Protein AF-A0A3C0BZR2-F1 (afdb_monomer_lite)

Radius of gyration: 12.46 Å; chains: 1; bounding box: 27×27×34 Å

pLDDT: mean 88.72, std 7.22, range [55.56, 96.75]

Foldseek 3Di:
DDPQQWAWAADAQETDDIDGDADPVRHRDGDDPVRDNVVRPVDPHHDYDDDDD

Secondary structure (DSSP, 8-state):
--GGGEEEEEETTEEEEEEE-B-TTS-B----GGG-HHHH---SS-B------

Structure (mmCIF, N/CA/C/O backbone):
data_AF-A0A3C0BZR2-F1
#
_entry.id   AF-A0A3C0BZR2-F1
#
loop_
_atom_site.group_PDB
_atom_site.id
_atom_site.type_symbol
_atom_site.label_atom_id
_atom_site.label_alt_id
_atom_site.label_comp_id
_atom_site.label_asym_id
_atom_site.label_entity_id
_atom_site.label_seq_id
_atom_site.pdbx_PDB_ins_code
_atom_site.Cartn_x
_atom_site.Cartn_y
_atom_site.Cartn_z
_atom_site.occupancy
_atom_site.B_iso_or_equiv
_atom_site.auth_seq_id
_atom_site.auth_comp_id
_atom_site.auth_asym_id
_atom_site.auth_atom_id
_atom_site.pdbx_PDB_model_num
ATOM 1 N N . LEU A 1 1 ? -0.494 5.312 -10.930 1.00 78.81 1 LEU A N 1
ATOM 2 C C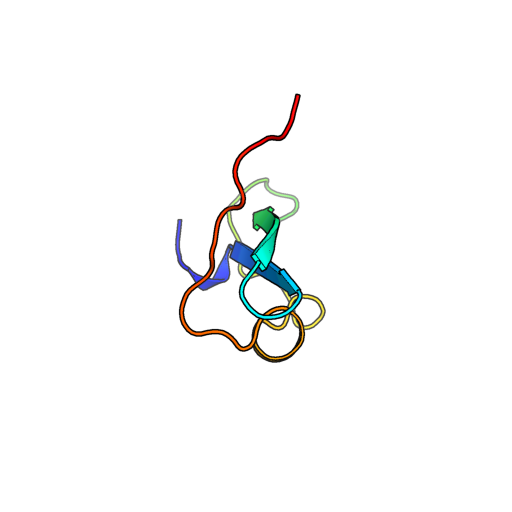A . LEU A 1 1 ? 0.072 4.129 -10.241 1.00 78.81 1 LEU A CA 1
ATOM 3 C C . LEU A 1 1 ? -1.026 3.084 -10.149 1.00 78.81 1 LEU A C 1
ATOM 5 O O . LEU A 1 1 ? -2.174 3.475 -9.974 1.00 78.81 1 LEU A O 1
ATOM 9 N N . LYS A 1 2 ? -0.709 1.807 -10.348 1.00 88.94 2 LYS A N 1
ATOM 10 C CA . LYS A 1 2 ? -1.683 0.713 -10.271 1.00 88.94 2 LYS A CA 1
ATOM 11 C C . LYS A 1 2 ? -1.690 0.111 -8.852 1.00 88.94 2 LYS A C 1
ATOM 13 O O . LYS A 1 2 ? -0.660 0.218 -8.185 1.00 88.94 2 LYS A O 1
ATOM 18 N N . PRO A 1 3 ? -2.800 -0.481 -8.373 1.00 86.69 3 PRO A N 1
ATOM 19 C CA . PRO A 1 3 ? -2.916 -0.964 -6.992 1.00 86.69 3 PRO A CA 1
ATOM 20 C C . PRO A 1 3 ? -1.817 -1.942 -6.571 1.00 86.69 3 PRO A C 1
ATOM 22 O O . PRO A 1 3 ? -1.321 -1.861 -5.457 1.00 86.69 3 PRO A O 1
ATOM 25 N N . GLU A 1 4 ? -1.370 -2.809 -7.478 1.00 88.69 4 GLU A N 1
ATOM 26 C CA . GLU A 1 4 ? -0.320 -3.791 -7.215 1.00 88.69 4 GLU A CA 1
ATOM 27 C C . GLU A 1 4 ? 1.057 -3.171 -6.931 1.00 88.69 4 GLU A C 1
ATOM 29 O O . GLU A 1 4 ? 1.960 -3.880 -6.506 1.00 88.69 4 GLU A O 1
ATOM 34 N N . MET A 1 5 ? 1.236 -1.867 -7.169 1.00 93.81 5 MET A N 1
ATOM 35 C CA . MET A 1 5 ? 2.470 -1.123 -6.876 1.00 93.81 5 MET A CA 1
ATOM 36 C C . MET A 1 5 ? 2.543 -0.637 -5.424 1.00 93.81 5 MET A C 1
ATOM 38 O O . MET A 1 5 ? 3.519 0.013 -5.048 1.00 93.81 5 MET A O 1
ATOM 42 N N . PHE A 1 6 ? 1.509 -0.911 -4.632 1.00 91.62 6 PHE A N 1
ATOM 43 C CA . PHE A 1 6 ? 1.423 -0.541 -3.230 1.00 91.62 6 PHE A CA 1
ATOM 44 C C . PHE A 1 6 ? 1.3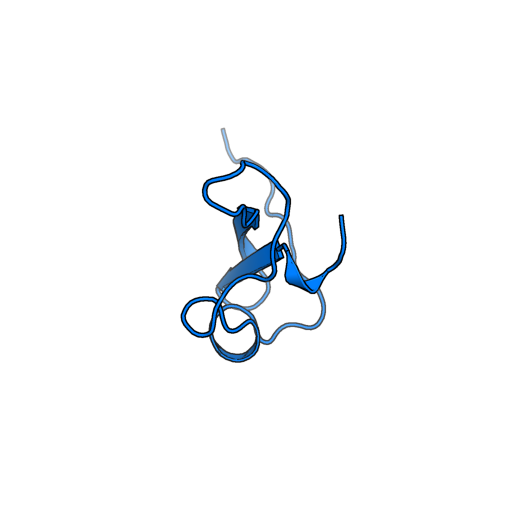83 -1.792 -2.361 1.00 91.62 6 PHE A C 1
ATOM 46 O O . PHE A 1 6 ? 0.709 -2.767 -2.691 1.00 91.62 6 PHE A O 1
ATOM 53 N N . SER A 1 7 ? 2.070 -1.726 -1.225 1.00 92.75 7 SER A N 1
ATOM 54 C CA . SER A 1 7 ? 1.942 -2.694 -0.144 1.00 92.75 7 SER A CA 1
ATOM 55 C C . SER A 1 7 ? 1.483 -1.973 1.115 1.00 92.75 7 SER A C 1
ATOM 57 O O . SER A 1 7 ? 2.118 -1.013 1.548 1.00 92.75 7 SER A O 1
ATOM 59 N N . VAL A 1 8 ? 0.351 -2.397 1.668 1.00 92.00 8 VAL A N 1
ATOM 60 C CA . VAL A 1 8 ? -0.200 -1.905 2.929 1.00 92.00 8 VAL A CA 1
ATOM 61 C C . VAL A 1 8 ? 0.004 -2.966 4.002 1.00 92.00 8 VAL A C 1
ATOM 63 O O . VAL A 1 8 ? -0.304 -4.140 3.783 1.00 92.00 8 VAL A O 1
ATOM 66 N N . SER A 1 9 ? 0.491 -2.551 5.168 1.00 92.88 9 SER A N 1
ATOM 67 C CA . SER A 1 9 ? 0.499 -3.383 6.369 1.00 92.88 9 SER A CA 1
ATOM 68 C C . SER A 1 9 ? -0.426 -2.790 7.432 1.00 92.88 9 SER A C 1
ATOM 70 O O . SER A 1 9 ? -0.581 -1.567 7.538 1.00 92.88 9 SER A O 1
ATOM 72 N N . CYS A 1 10 ? -1.077 -3.656 8.209 1.00 93.25 10 CYS A N 1
ATOM 73 C CA . CYS A 1 10 ? -1.981 -3.218 9.263 1.00 93.25 10 CYS A CA 1
ATOM 74 C C . CYS A 1 10 ? -1.916 -4.104 10.510 1.00 93.25 10 CYS A C 1
ATOM 76 O O . CYS A 1 10 ? -1.598 -5.295 10.453 1.00 93.25 10 CYS A O 1
ATOM 78 N N . ARG A 1 11 ? -2.268 -3.517 11.658 1.00 91.75 11 ARG A N 1
ATOM 79 C CA . ARG A 1 11 ? -2.558 -4.251 12.893 1.00 91.75 11 ARG A CA 1
ATOM 80 C C . ARG A 1 11 ? -4.068 -4.275 13.085 1.00 91.75 11 ARG A C 1
ATOM 82 O O . ARG A 1 11 ? -4.662 -3.290 13.500 1.00 91.75 11 ARG A O 1
ATOM 89 N N . GLY A 1 12 ? -4.703 -5.408 12.793 1.00 90.62 12 GLY A N 1
ATOM 90 C CA . GLY A 1 12 ? -6.166 -5.447 12.739 1.00 90.62 12 GLY A CA 1
ATOM 91 C C . GLY A 1 12 ? -6.662 -4.618 11.554 1.00 90.62 12 GLY A C 1
ATOM 92 O O . GLY A 1 12 ? -6.411 -5.010 10.419 1.00 90.62 12 GLY A O 1
ATOM 93 N N . ALA A 1 13 ? -7.343 -3.502 11.816 1.00 92.44 13 ALA A N 1
ATOM 94 C CA . ALA A 1 13 ? -7.722 -2.525 10.792 1.00 92.44 13 ALA A CA 1
ATOM 95 C C . ALA A 1 13 ? -6.819 -1.277 10.790 1.00 92.44 13 ALA A C 1
ATOM 97 O O . ALA A 1 13 ? -6.885 -0.494 9.848 1.00 92.44 13 ALA A O 1
ATOM 98 N N . ASP A 1 14 ? -5.956 -1.098 11.791 1.00 93.38 14 ASP A N 1
ATOM 99 C CA . ASP A 1 14 ? -5.150 0.115 11.930 1.00 93.38 14 ASP A CA 1
ATOM 100 C C . ASP A 1 14 ? -3.983 0.110 10.943 1.00 93.38 14 ASP A C 1
ATOM 102 O O . ASP A 1 14 ? -3.181 -0.832 10.919 1.00 93.38 14 ASP A O 1
ATOM 106 N N . LEU A 1 15 ? -3.866 1.172 10.145 1.00 93.06 15 LEU A N 1
ATOM 107 C CA . LEU A 1 15 ? -2.756 1.361 9.217 1.00 93.06 15 LEU A CA 1
ATOM 108 C C . LEU A 1 15 ? -1.426 1.481 9.971 1.00 93.06 15 LEU A C 1
ATOM 110 O O . LEU A 1 15 ? -1.292 2.317 10.864 1.00 93.06 15 LEU A O 1
ATOM 114 N N . LEU A 1 16 ? -0.427 0.697 9.559 1.00 92.62 16 LEU A N 1
ATOM 115 C CA . LEU A 1 16 ? 0.941 0.797 10.076 1.00 92.62 16 LEU A CA 1
ATOM 116 C C . LEU A 1 16 ? 1.891 1.437 9.062 1.00 92.62 16 LEU A C 1
ATOM 118 O O . LEU A 1 16 ? 2.554 2.422 9.379 1.00 92.62 16 LEU A O 1
ATOM 122 N N . ASP A 1 17 ? 1.954 0.896 7.842 1.00 92.12 17 ASP A N 1
ATOM 123 C CA . ASP A 1 17 ? 2.795 1.435 6.773 1.00 92.12 17 ASP A CA 1
ATOM 124 C C . ASP A 1 17 ? 2.176 1.262 5.382 1.00 92.12 17 ASP A C 1
ATOM 126 O O . ASP A 1 17 ? 1.398 0.339 5.125 1.00 92.12 17 ASP A O 1
ATOM 130 N N . VAL A 1 18 ? 2.550 2.179 4.485 1.00 92.44 18 VAL A N 1
ATOM 131 C CA . VAL A 1 18 ? 2.311 2.087 3.043 1.00 92.44 18 VAL A CA 1
ATOM 132 C C . VAL A 1 18 ? 3.659 2.144 2.339 1.00 92.44 18 VAL A C 1
ATOM 134 O O . VAL A 1 18 ? 4.377 3.141 2.422 1.00 92.44 18 VAL A O 1
ATOM 137 N N . ARG A 1 19 ? 3.990 1.086 1.607 1.00 92.81 19 ARG A N 1
ATOM 138 C CA . ARG A 1 19 ? 5.165 1.004 0.738 1.00 92.81 19 ARG A CA 1
ATOM 139 C C . ARG A 1 19 ? 4.753 1.170 -0.717 1.00 92.81 19 ARG A C 1
ATOM 141 O O . ARG A 1 19 ? 3.735 0.633 -1.146 1.00 92.81 19 ARG A O 1
ATOM 148 N N . VAL A 1 20 ? 5.568 1.894 -1.481 1.00 94.06 20 VAL A N 1
ATOM 149 C CA . VAL A 1 20 ? 5.412 2.046 -2.934 1.00 94.06 20 VAL A CA 1
ATOM 150 C C . VAL A 1 20 ? 6.599 1.379 -3.614 1.00 94.06 20 VAL A C 1
ATOM 152 O O . VAL A 1 20 ? 7.748 1.711 -3.322 1.00 94.06 20 VAL A O 1
ATOM 155 N N . CYS A 1 21 ? 6.328 0.435 -4.509 1.00 93.25 21 CYS A N 1
ATOM 156 C CA . CYS A 1 21 ? 7.353 -0.406 -5.111 1.00 93.25 21 CYS A CA 1
ATOM 157 C C . CYS A 1 21 ? 7.806 0.128 -6.475 1.00 93.25 21 CYS A C 1
ATOM 159 O O . CYS A 1 21 ? 7.007 0.410 -7.373 1.00 93.25 21 CYS A O 1
ATOM 161 N N . PHE A 1 22 ? 9.123 0.221 -6.640 1.00 94.75 22 PHE A N 1
ATOM 162 C CA . PHE A 1 22 ? 9.774 0.676 -7.863 1.00 94.75 22 PHE A CA 1
ATOM 163 C C . PHE A 1 22 ? 10.796 -0.352 -8.342 1.00 94.75 22 PHE A C 1
ATOM 165 O O . PHE A 1 22 ? 11.401 -1.081 -7.553 1.00 94.75 22 PHE A O 1
ATOM 172 N N . GLY A 1 23 ? 11.000 -0.402 -9.655 1.00 93.19 23 GLY A N 1
ATOM 173 C CA . GLY A 1 23 ? 12.147 -1.067 -10.248 1.00 93.19 23 GLY A CA 1
ATOM 174 C C . GLY A 1 23 ? 13.429 -0.263 -10.038 1.00 93.19 23 GLY A C 1
ATOM 175 O O . GLY A 1 23 ? 13.421 0.889 -9.607 1.00 93.19 23 GLY A O 1
ATOM 176 N N . ARG A 1 24 ? 14.567 -0.868 -10.388 1.00 95.00 24 ARG A N 1
ATOM 177 C CA . ARG A 1 24 ? 15.878 -0.187 -10.361 1.00 95.00 24 ARG A CA 1
ATOM 178 C C . ARG A 1 24 ? 15.981 0.959 -11.370 1.00 95.00 24 ARG A C 1
ATOM 180 O O . ARG A 1 24 ? 16.853 1.806 -11.253 1.00 95.00 24 ARG A O 1
ATOM 187 N N . ASP A 1 25 ? 15.092 0.954 -12.352 1.00 96.75 25 ASP A N 1
ATOM 188 C CA . ASP A 1 25 ? 14.867 2.006 -13.337 1.00 96.75 25 ASP A CA 1
ATOM 189 C C . ASP A 1 25 ? 14.015 3.165 -12.788 1.00 96.75 25 ASP A C 1
ATOM 191 O O . ASP A 1 25 ? 13.722 4.101 -13.525 1.00 96.75 25 ASP A O 1
ATOM 195 N N . LEU A 1 26 ? 13.621 3.108 -11.509 1.00 94.31 26 LEU A N 1
ATOM 196 C CA . LEU A 1 26 ? 12.714 4.046 -10.843 1.00 94.31 26 LEU A CA 1
ATOM 197 C C . LEU A 1 26 ? 11.300 4.061 -11.436 1.00 94.31 26 LEU A C 1
ATOM 199 O O . LEU A 1 26 ? 10.498 4.935 -11.102 1.00 94.31 26 LEU A O 1
ATOM 203 N N . PHE A 1 27 ? 10.956 3.082 -12.278 1.00 95.50 27 PHE A N 1
ATOM 204 C CA . PHE A 1 27 ? 9.596 2.939 -12.773 1.00 95.50 27 PHE A CA 1
ATOM 205 C C . PHE A 1 27 ? 8.747 2.141 -11.779 1.00 95.50 27 PHE A C 1
ATOM 207 O O . PHE A 1 27 ? 9.219 1.154 -11.207 1.00 95.50 27 PHE A O 1
ATOM 214 N N . PRO A 1 28 ? 7.479 2.530 -11.569 1.00 94.50 28 PRO A N 1
ATOM 215 C CA . PRO A 1 28 ? 6.568 1.793 -10.704 1.00 94.50 28 PRO A CA 1
ATOM 216 C C . PRO A 1 28 ? 6.399 0.336 -11.145 1.00 94.50 28 PRO A C 1
ATOM 218 O O . PRO A 1 28 ? 6.178 0.051 -12.326 1.00 94.50 28 PRO A O 1
ATOM 221 N N . ARG A 1 29 ? 6.480 -0.593 -10.193 1.00 94.38 29 ARG A N 1
ATOM 222 C CA . ARG A 1 29 ? 6.415 -2.046 -10.422 1.00 94.38 29 ARG A CA 1
ATOM 223 C C . ARG A 1 29 ? 5.552 -2.691 -9.344 1.00 94.38 29 ARG A C 1
ATOM 225 O O . ARG A 1 29 ? 5.389 -2.123 -8.271 1.00 94.38 29 ARG A O 1
ATOM 232 N N . SER A 1 30 ? 5.004 -3.870 -9.625 1.00 92.81 30 SER A N 1
ATOM 233 C CA . SER A 1 30 ? 4.252 -4.628 -8.624 1.00 92.81 30 SER A CA 1
ATOM 234 C C . SER A 1 30 ? 5.130 -4.938 -7.407 1.00 92.81 30 SER A C 1
ATOM 236 O O . SER A 1 30 ? 6.288 -5.332 -7.574 1.00 92.81 30 SER A O 1
ATOM 238 N N . CYS A 1 31 ? 4.588 -4.778 -6.201 1.00 88.75 31 CYS A N 1
ATOM 239 C CA . CYS A 1 31 ? 5.215 -5.254 -4.978 1.00 88.75 31 CYS A CA 1
ATOM 240 C C . CYS A 1 31 ? 5.299 -6.790 -5.027 1.00 88.75 31 CYS A C 1
ATOM 242 O O . CYS A 1 31 ? 4.339 -7.458 -5.408 1.00 88.75 31 CYS A O 1
ATOM 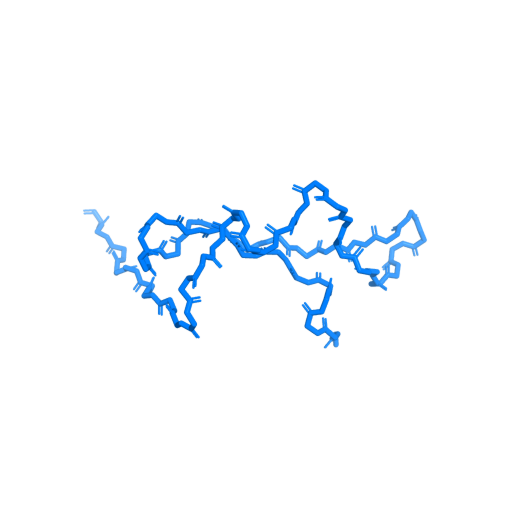244 N N . GLY A 1 32 ? 6.488 -7.343 -4.770 1.00 84.25 32 GLY A N 1
ATOM 245 C CA . GLY A 1 32 ? 6.772 -8.774 -4.934 1.00 84.25 32 GLY A CA 1
ATOM 246 C C . GLY A 1 32 ? 6.067 -9.667 -3.905 1.00 84.25 32 GLY A C 1
ATOM 247 O O . GLY A 1 32 ? 5.316 -9.196 -3.060 1.00 84.25 32 GLY A O 1
ATOM 248 N N . VAL A 1 33 ? 6.347 -10.973 -3.946 1.00 77.31 33 VAL A N 1
ATOM 249 C CA . VAL A 1 33 ? 5.708 -11.983 -3.071 1.00 77.31 33 VAL A CA 1
ATOM 250 C C . VAL A 1 33 ? 5.954 -11.776 -1.572 1.00 77.31 33 VAL A C 1
ATOM 252 O O . VAL A 1 33 ? 5.139 -12.204 -0.759 1.00 77.31 33 VAL A O 1
ATOM 255 N N . ASP A 1 34 ? 7.039 -11.097 -1.199 1.00 74.06 34 ASP A N 1
ATOM 256 C CA . ASP A 1 34 ? 7.329 -10.757 0.200 1.00 74.06 34 ASP A CA 1
ATOM 257 C C . ASP A 1 34 ? 6.390 -9.666 0.746 1.00 74.06 34 ASP A C 1
ATOM 259 O O . ASP A 1 34 ? 6.257 -9.502 1.957 1.00 74.06 34 ASP A O 1
ATOM 263 N N . GLU A 1 35 ? 5.694 -8.960 -0.148 1.00 78.56 35 GLU A N 1
ATOM 264 C CA . GLU A 1 35 ? 4.756 -7.873 0.138 1.00 78.56 35 GLU A CA 1
ATOM 265 C C . GLU A 1 35 ? 3.287 -8.299 -0.078 1.00 78.56 35 GLU A C 1
ATOM 267 O O . GLU A 1 35 ? 2.409 -7.488 -0.390 1.00 78.56 35 GLU A O 1
ATOM 272 N N . ASP A 1 36 ? 3.012 -9.600 0.068 1.00 78.38 36 ASP A N 1
ATOM 273 C CA . ASP A 1 36 ? 1.679 -10.181 -0.088 1.00 78.38 36 ASP A CA 1
ATOM 274 C C . ASP A 1 36 ? 0.660 -9.534 0.866 1.00 78.38 36 ASP A C 1
ATOM 276 O O . ASP A 1 36 ? 0.678 -9.721 2.089 1.00 78.38 36 ASP A O 1
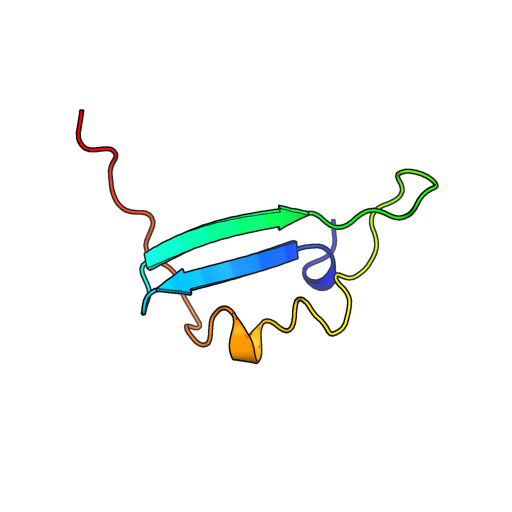ATOM 280 N N . GLN A 1 37 ? -0.290 -8.815 0.269 1.00 80.06 37 GLN A N 1
ATOM 281 C CA . GLN A 1 37 ? -1.356 -8.108 0.969 1.00 80.06 37 GLN A CA 1
ATOM 282 C C . GLN A 1 37 ? -2.199 -9.024 1.855 1.00 80.06 37 GLN A C 1
ATOM 284 O O . GLN A 1 37 ? -2.580 -8.626 2.949 1.00 80.06 37 GLN A O 1
ATOM 289 N N . THR A 1 38 ? -2.423 -10.282 1.471 1.00 77.62 38 THR A N 1
ATOM 290 C CA . THR A 1 38 ? -3.227 -11.216 2.279 1.00 77.62 38 THR A CA 1
ATOM 291 C C . THR A 1 38 ? -2.555 -11.603 3.602 1.00 77.62 38 THR A C 1
ATOM 293 O O . THR A 1 38 ? -3.215 -12.077 4.538 1.00 77.62 38 THR A O 1
ATOM 296 N N . ARG A 1 39 ? -1.237 -11.398 3.699 1.00 81.88 39 ARG A N 1
ATOM 297 C CA . ARG A 1 39 ? -0.445 -11.614 4.913 1.00 81.88 39 ARG A CA 1
ATOM 298 C C . ARG A 1 39 ? -0.250 -10.324 5.698 1.00 81.88 39 ARG A C 1
ATOM 300 O O . ARG A 1 39 ? -0.290 -10.376 6.924 1.00 81.88 39 ARG A O 1
ATOM 307 N N . LEU A 1 40 ? -0.049 -9.205 5.004 1.00 87.00 40 LEU A N 1
ATOM 308 C CA . LEU A 1 40 ? 0.257 -7.911 5.615 1.00 87.00 40 LEU A CA 1
ATOM 309 C C . LEU A 1 40 ? -0.980 -7.157 6.103 1.00 87.00 40 LEU A C 1
ATOM 311 O O . LEU A 1 40 ? -0.924 -6.512 7.148 1.00 87.00 40 LEU A O 1
ATOM 315 N N . CYS A 1 41 ? -2.093 -7.247 5.375 1.00 90.88 41 CYS A N 1
ATOM 316 C CA . CYS A 1 41 ? -3.354 -6.651 5.776 1.00 90.88 41 CYS A CA 1
ATOM 317 C C . CYS A 1 41 ? -4.559 -7.370 5.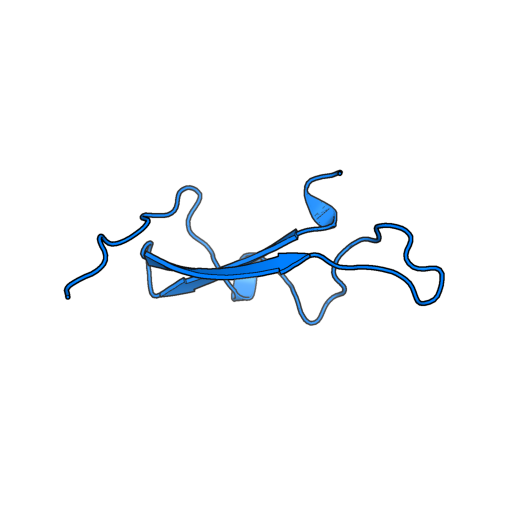155 1.00 90.88 41 CYS A C 1
ATOM 319 O O . CYS A 1 41 ? -4.880 -7.216 3.981 1.00 90.88 41 CYS A O 1
ATOM 321 N N . ARG A 1 42 ? -5.278 -8.151 5.969 1.00 89.25 42 ARG A N 1
ATOM 322 C CA . ARG A 1 42 ? -6.487 -8.879 5.528 1.00 89.25 42 ARG A CA 1
ATOM 323 C C . ARG A 1 42 ? -7.749 -8.023 5.508 1.00 89.25 42 ARG A C 1
ATOM 325 O O . ARG A 1 42 ? -8.782 -8.474 5.017 1.00 89.25 42 ARG A O 1
ATOM 332 N N . ALA A 1 43 ? -7.694 -6.836 6.102 1.00 88.81 43 ALA A N 1
ATOM 333 C CA . ALA A 1 43 ? -8.840 -5.954 6.188 1.00 88.81 43 ALA A CA 1
ATOM 334 C C . ALA A 1 43 ? -9.157 -5.368 4.804 1.00 88.81 43 ALA A C 1
ATOM 336 O O . ALA A 1 43 ? -8.270 -4.920 4.084 1.00 88.81 43 ALA A O 1
ATOM 337 N N . SER A 1 44 ? -10.436 -5.346 4.428 1.00 88.38 44 SER A N 1
ATOM 338 C CA . SER A 1 44 ? -10.885 -4.717 3.175 1.00 88.38 44 SER A CA 1
ATOM 339 C C . SER A 1 44 ? -10.943 -3.187 3.260 1.00 88.38 44 SER A C 1
ATOM 341 O O . SER A 1 44 ? -11.115 -2.514 2.244 1.00 88.38 44 SER A O 1
ATOM 343 N N . LYS A 1 45 ? -10.825 -2.642 4.474 1.00 90.56 45 LYS A N 1
ATOM 344 C CA . LYS A 1 45 ? -10.741 -1.219 4.799 1.00 90.56 45 LYS A CA 1
ATOM 345 C C . LYS A 1 45 ? -9.791 -1.048 5.978 1.00 90.56 45 LYS A C 1
ATOM 347 O O . LYS A 1 45 ? -9.748 -1.915 6.847 1.00 90.56 45 LYS A O 1
ATOM 352 N N . ILE A 1 46 ? -9.077 0.069 5.996 1.00 92.12 46 ILE A N 1
ATOM 353 C CA . ILE A 1 46 ? -8.161 0.443 7.073 1.00 92.12 46 ILE A CA 1
ATOM 354 C C . ILE A 1 46 ? -8.667 1.681 7.811 1.00 92.12 46 ILE A C 1
ATOM 356 O O . ILE A 1 46 ? -9.387 2.505 7.242 1.00 92.12 46 ILE A O 1
ATOM 360 N N . GLU A 1 47 ? -8.238 1.821 9.056 1.00 94.06 47 GLU A N 1
ATOM 361 C CA . GLU A 1 47 ? -8.403 3.009 9.881 1.00 94.06 47 GLU A CA 1
ATOM 362 C C . GLU A 1 47 ? -7.055 3.727 9.985 1.00 94.06 47 GLU A C 1
ATOM 364 O O . GLU A 1 47 ? -6.006 3.101 10.144 1.00 94.06 47 GLU A O 1
ATOM 369 N N . VAL A 1 48 ? -7.069 5.052 9.851 1.00 93.50 48 VAL A N 1
ATOM 370 C CA . VAL A 1 48 ? -5.874 5.881 10.036 1.00 93.50 48 VAL A CA 1
ATOM 371 C C . VAL A 1 48 ? -6.009 6.545 11.402 1.00 93.50 48 VAL A C 1
ATOM 373 O O . VAL A 1 48 ? -6.814 7.474 11.530 1.00 93.50 48 VAL A O 1
ATOM 376 N N . PRO A 1 49 ? -5.288 6.063 12.430 1.00 83.44 49 PRO A N 1
ATOM 377 C CA . PRO A 1 49 ? -5.424 6.611 13.766 1.00 83.44 49 PRO A CA 1
ATOM 378 C C . PRO A 1 49 ? -4.971 8.079 13.787 1.00 83.44 49 PRO A C 1
ATOM 380 O O . PRO A 1 49 ? -4.013 8.448 13.098 1.00 83.44 49 PRO A O 1
ATOM 383 N N . PRO A 1 50 ? -5.649 8.941 14.561 1.00 87.56 50 PRO A N 1
ATOM 384 C CA . PRO A 1 50 ? -5.221 10.320 14.726 1.00 87.56 50 PRO A CA 1
ATOM 385 C C . PRO A 1 50 ? -3.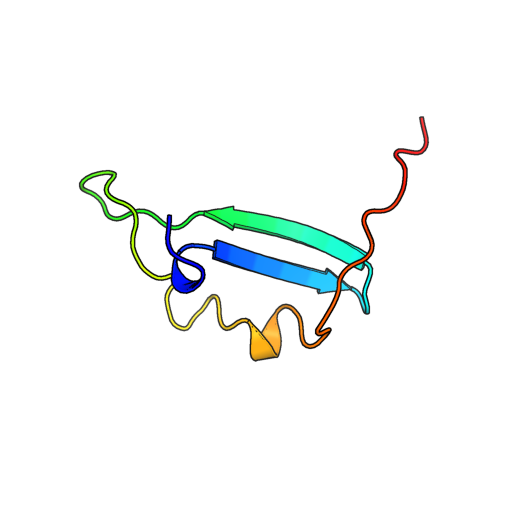857 10.363 15.417 1.00 87.56 50 PRO A C 1
ATOM 387 O O . PRO A 1 50 ? -3.555 9.552 16.292 1.00 87.56 50 PRO A O 1
ATOM 390 N N . VAL A 1 51 ? -3.037 11.345 15.053 1.00 88.69 51 VAL A N 1
ATOM 391 C CA . VAL A 1 51 ? -1.754 11.570 15.722 1.00 88.69 51 VAL A CA 1
ATOM 392 C C . VAL A 1 51 ? -2.029 12.103 17.128 1.00 88.69 51 VAL A C 1
ATOM 394 O O . VAL A 1 51 ? -2.545 13.210 17.282 1.00 88.69 51 VAL A O 1
ATOM 397 N N . THR A 1 52 ? -1.686 11.330 18.158 1.00 82.25 52 THR A N 1
ATOM 398 C CA . THR A 1 52 ? -1.592 11.842 19.529 1.00 82.25 52 THR A CA 1
ATOM 399 C C . THR A 1 52 ? -0.270 12.594 19.665 1.00 82.25 52 THR A C 1
ATOM 401 O O . THR A 1 52 ? 0.784 11.988 19.471 1.00 82.25 52 THR A O 1
ATOM 404 N N . GLN A 1 53 ? -0.339 13.903 19.922 1.00 55.56 53 GLN A N 1
ATOM 405 C CA . GLN A 1 53 ? 0.830 14.746 20.209 1.00 55.56 53 GLN A CA 1
ATOM 406 C C . GLN A 1 53 ? 1.392 14.470 21.602 1.00 55.56 53 GLN A C 1
ATOM 408 O O . GLN A 1 53 ? 0.576 14.194 22.512 1.00 55.56 53 GLN A O 1
#

Sequence (53 aa):
LKPEMFSVSCRGADLLDVRVCFGRDLFPRSCGVDEDQTRLCRASKIEVPPVTQ